Protein AF-A0A6G1R122-F1 (afdb_monomer_lite)

Radius of gyration: 25.59 Å; chains: 1; bounding box: 71×47×74 Å

Structure (mmCIF, N/CA/C/O backbone):
data_AF-A0A6G1R122-F1
#
_entry.id   AF-A0A6G1R122-F1
#
loop_
_atom_site.group_PDB
_atom_site.id
_atom_site.type_symbol
_atom_site.label_atom_id
_atom_site.label_alt_id
_atom_site.label_comp_id
_atom_site.label_asym_id
_atom_site.label_entity_id
_atom_site.label_seq_id
_atom_site.pdbx_PDB_ins_code
_atom_site.Cartn_x
_atom_site.Cartn_y
_atom_site.Cartn_z
_atom_site.occupancy
_atom_site.B_iso_or_equiv
_atom_site.auth_seq_id
_atom_site.auth_comp_id
_atom_site.auth_asym_id
_atom_site.auth_atom_id
_atom_site.pdbx_PDB_model_num
ATOM 1 N N . SER A 1 1 ? -47.558 -36.210 -17.673 1.00 34.44 1 SER A N 1
ATOM 2 C CA . SER A 1 1 ? -47.263 -37.605 -17.303 1.00 34.44 1 SER A CA 1
ATOM 3 C C . SER A 1 1 ? -45.747 -37.750 -17.328 1.00 34.44 1 SER A C 1
ATOM 5 O O . SER A 1 1 ? -45.203 -37.796 -18.419 1.00 34.44 1 SER A O 1
ATOM 7 N N . CYS A 1 2 ? -45.076 -37.320 -16.250 1.00 34.31 2 CYS A N 1
ATOM 8 C CA . CYS A 1 2 ? -44.487 -38.172 -15.190 1.00 34.31 2 CYS A CA 1
ATOM 9 C C . CYS A 1 2 ? -43.120 -38.724 -15.670 1.00 34.31 2 CYS A C 1
ATOM 11 O O . CYS A 1 2 ? -43.091 -39.381 -16.700 1.00 34.31 2 CYS A O 1
ATOM 13 N N . LEU A 1 3 ? -41.962 -38.479 -15.040 1.00 36.97 3 LEU A N 1
ATOM 14 C CA . LEU A 1 3 ? -41.647 -38.397 -13.604 1.00 36.97 3 LEU A CA 1
ATOM 15 C C . LEU A 1 3 ? -40.395 -37.529 -13.321 1.00 36.97 3 LEU A C 1
ATOM 17 O O . LEU A 1 3 ? -39.439 -37.553 -14.093 1.00 36.97 3 LEU A O 1
ATOM 21 N N . GLU A 1 4 ? -40.409 -36.835 -12.181 1.00 43.75 4 GLU A N 1
ATOM 22 C CA . GLU A 1 4 ? -39.246 -36.310 -11.439 1.00 43.75 4 GLU A CA 1
ATOM 23 C C . GLU A 1 4 ? -38.636 -37.394 -10.527 1.00 43.75 4 GLU A C 1
ATOM 25 O O . GLU A 1 4 ? -39.358 -38.309 -10.129 1.00 43.75 4 GLU A O 1
ATOM 30 N N . SER A 1 5 ? -37.347 -37.256 -10.168 1.00 41.38 5 SER A N 1
ATOM 31 C CA . SER A 1 5 ? -36.635 -37.723 -8.941 1.00 41.38 5 SER A CA 1
ATOM 32 C C . SER A 1 5 ? -35.165 -37.233 -9.062 1.00 41.38 5 SER A C 1
ATOM 34 O O . SER A 1 5 ? -34.498 -37.640 -10.008 1.00 41.38 5 SER A O 1
ATOM 36 N N . GLU A 1 6 ? -34.662 -36.181 -8.391 1.00 40.69 6 GLU A N 1
ATOM 37 C CA . GLU A 1 6 ? -34.138 -36.081 -6.997 1.00 40.69 6 GLU A CA 1
ATOM 38 C C . GLU A 1 6 ? -33.103 -37.175 -6.620 1.00 40.69 6 GLU A C 1
ATOM 40 O O . GLU A 1 6 ? -33.332 -38.327 -6.958 1.00 40.69 6 GLU A O 1
ATOM 45 N N . THR A 1 7 ? -31.977 -37.013 -5.896 1.00 33.72 7 THR A N 1
ATOM 46 C CA . THR A 1 7 ? -31.183 -35.954 -5.207 1.00 33.72 7 THR A CA 1
ATOM 47 C C . THR A 1 7 ? -29.837 -36.599 -4.735 1.00 33.72 7 THR A C 1
ATOM 49 O O . THR A 1 7 ? -29.708 -37.821 -4.785 1.00 33.72 7 THR A O 1
ATOM 52 N N . SER A 1 8 ? -28.899 -35.798 -4.177 1.00 35.44 8 SER A N 1
ATOM 53 C CA . SER A 1 8 ? -27.754 -36.165 -3.282 1.00 35.44 8 SER A CA 1
ATOM 54 C C . SER A 1 8 ? -26.436 -36.675 -3.913 1.00 35.44 8 SER A C 1
ATOM 56 O O . SER A 1 8 ? -26.466 -37.446 -4.858 1.00 35.44 8 SER A O 1
ATOM 58 N N . ALA A 1 9 ? -25.217 -36.352 -3.444 1.00 37.59 9 ALA A N 1
ATOM 59 C CA . ALA A 1 9 ? -24.732 -35.583 -2.290 1.00 37.59 9 ALA A CA 1
ATOM 60 C C . ALA A 1 9 ? -23.244 -35.156 -2.487 1.00 37.59 9 ALA A C 1
ATOM 62 O O . ALA A 1 9 ? -22.466 -35.877 -3.102 1.00 37.59 9 ALA A O 1
ATOM 63 N N . GLU A 1 10 ? -22.904 -33.966 -1.971 1.00 34.47 10 GLU A N 1
ATOM 64 C CA . GLU A 1 10 ? -21.741 -33.586 -1.131 1.00 34.47 10 GLU A CA 1
ATOM 65 C C . GLU A 1 10 ? -20.343 -34.247 -1.304 1.00 34.47 10 GLU A C 1
ATOM 67 O O . GLU A 1 10 ? -20.177 -35.427 -1.016 1.00 34.47 10 GLU A O 1
ATOM 72 N N . SER A 1 11 ? -19.296 -33.459 -1.633 1.00 38.62 11 SER A N 1
ATOM 73 C CA . SER A 1 11 ? -18.196 -33.025 -0.717 1.00 38.62 11 SER A CA 1
ATOM 74 C C . SER A 1 11 ? -17.005 -32.361 -1.476 1.00 38.62 11 SER A C 1
ATOM 76 O O . SER A 1 11 ? -16.804 -32.676 -2.651 1.00 38.62 11 SER A O 1
ATOM 78 N N . PRO A 1 12 ? -16.224 -31.434 -0.861 1.00 46.69 12 PRO A N 1
ATOM 79 C CA . PRO A 1 12 ? -15.364 -30.457 -1.544 1.00 46.69 12 PRO A CA 1
ATOM 80 C C . PRO A 1 12 ? -13.844 -30.754 -1.511 1.00 46.69 12 PRO A C 1
ATOM 82 O O . PRO A 1 12 ? -13.357 -31.396 -0.589 1.00 46.69 12 PRO A O 1
ATOM 85 N N . GLU A 1 13 ? -13.123 -30.139 -2.466 1.00 40.59 13 GLU A N 1
ATOM 86 C CA . GLU A 1 13 ? -11.697 -29.717 -2.440 1.00 40.59 13 GLU A CA 1
ATOM 87 C C . GLU A 1 13 ? -10.590 -30.804 -2.313 1.00 40.59 13 GLU A C 1
ATOM 89 O O . GLU A 1 13 ? -10.689 -31.770 -1.563 1.00 40.59 13 GLU A O 1
ATOM 94 N N . PRO A 1 14 ? -9.467 -30.632 -3.042 1.00 40.06 14 PRO A N 1
ATOM 95 C CA . PRO A 1 14 ? -8.414 -29.792 -2.482 1.00 40.06 14 PRO A CA 1
ATOM 96 C C . PRO A 1 14 ? -7.898 -28.742 -3.466 1.00 40.06 14 PRO A C 1
ATOM 98 O O . PRO A 1 14 ? -7.475 -29.054 -4.581 1.00 40.06 14 PRO A O 1
ATOM 101 N N . THR A 1 15 ? -7.877 -27.502 -2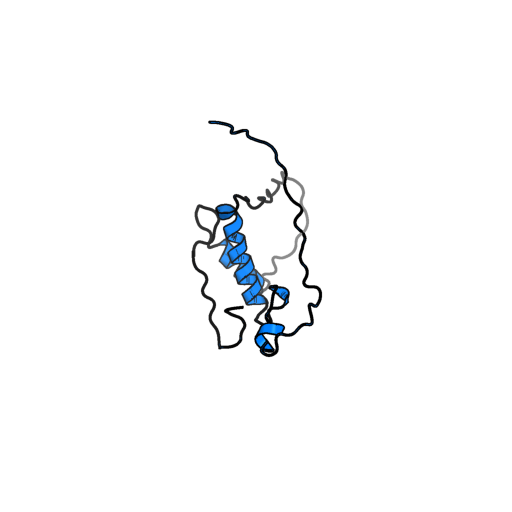.980 1.00 45.75 15 THR A N 1
ATOM 102 C CA . THR A 1 15 ? -6.927 -26.428 -3.277 1.00 45.75 15 THR A CA 1
ATOM 103 C C . THR A 1 15 ? -5.639 -26.992 -3.879 1.00 45.75 15 THR A C 1
ATOM 105 O O . THR A 1 15 ? -4.759 -27.497 -3.179 1.00 45.75 15 THR A O 1
ATOM 108 N N . ARG A 1 16 ? -5.528 -26.917 -5.207 1.00 41.88 16 ARG A N 1
ATOM 109 C CA . ARG A 1 16 ? -4.248 -27.043 -5.892 1.00 41.88 16 ARG A CA 1
ATOM 110 C C . ARG A 1 16 ? -3.617 -25.666 -5.871 1.00 41.88 16 ARG A C 1
ATOM 112 O O . ARG A 1 16 ? -4.091 -24.753 -6.542 1.00 41.88 16 ARG A O 1
ATOM 119 N N . GLU A 1 17 ? -2.560 -25.528 -5.083 1.00 45.00 17 GLU A N 1
ATOM 120 C CA . GLU A 1 17 ? -1.615 -24.436 -5.250 1.00 45.00 17 GLU A CA 1
ATOM 121 C C . GLU A 1 17 ? -1.059 -24.499 -6.675 1.00 45.00 17 GLU A C 1
ATOM 123 O O . GLU A 1 17 ? -0.219 -25.336 -7.004 1.00 45.00 17 GLU A O 1
ATOM 128 N N . VAL A 1 18 ? -1.576 -23.639 -7.550 1.00 44.53 18 VAL A N 1
ATOM 129 C CA . VAL A 1 18 ? -1.006 -23.422 -8.876 1.00 44.53 18 VAL A CA 1
ATOM 130 C C . VAL A 1 18 ? 0.167 -22.464 -8.693 1.00 44.53 18 VAL A C 1
ATOM 132 O O . VAL A 1 18 ? 0.030 -21.245 -8.784 1.00 44.53 18 VAL A O 1
ATOM 135 N N . GLY A 1 19 ? 1.338 -23.019 -8.383 1.00 49.41 19 GLY A N 1
ATOM 136 C CA . GLY A 1 19 ? 2.588 -22.370 -8.771 1.00 49.41 19 GLY A CA 1
ATOM 137 C C . GLY A 1 19 ? 2.649 -22.344 -10.302 1.00 49.41 19 GLY A C 1
ATOM 138 O O . GLY A 1 19 ? 2.260 -23.340 -10.917 1.00 49.41 19 GLY A O 1
ATOM 139 N N . PRO A 1 20 ? 3.076 -21.246 -10.952 1.00 55.22 20 PRO A N 1
ATOM 140 C CA . PRO A 1 20 ? 3.171 -21.250 -12.397 1.00 55.22 20 PRO A CA 1
ATOM 141 C C . PRO A 1 20 ? 4.404 -22.074 -12.767 1.00 55.22 20 PRO A C 1
ATOM 143 O O . PRO A 1 20 ? 5.538 -21.628 -12.606 1.00 55.22 20 PRO A O 1
ATOM 146 N N . ALA A 1 21 ? 4.158 -23.308 -13.198 1.00 47.50 21 ALA A N 1
ATOM 147 C CA . ALA A 1 21 ? 5.041 -23.990 -14.122 1.00 47.50 21 ALA A CA 1
ATOM 148 C C . ALA A 1 21 ? 4.986 -23.231 -15.453 1.00 47.50 21 ALA A C 1
ATOM 150 O O . ALA A 1 21 ? 3.926 -22.747 -15.852 1.00 47.50 21 ALA A O 1
ATOM 151 N N . ASP A 1 22 ? 6.143 -23.097 -16.087 1.00 54.19 22 ASP A N 1
ATOM 152 C CA . ASP A 1 22 ? 6.354 -22.429 -17.362 1.00 54.19 22 ASP A CA 1
ATOM 153 C C . ASP A 1 22 ? 5.433 -22.985 -18.465 1.00 54.19 22 ASP A C 1
ATOM 155 O O . ASP A 1 22 ? 5.758 -23.956 -19.145 1.00 54.19 22 ASP A O 1
ATOM 159 N N . GLU A 1 23 ? 4.278 -22.353 -18.676 1.00 57.22 23 GLU A N 1
ATOM 160 C CA . GLU A 1 23 ? 3.535 -22.465 -19.930 1.00 57.22 23 GLU A CA 1
ATOM 161 C C . GLU A 1 23 ? 4.212 -21.541 -20.954 1.00 57.22 23 GLU A C 1
ATOM 163 O O . GLU A 1 23 ? 3.805 -20.402 -21.193 1.00 57.22 23 GLU A O 1
ATOM 168 N N . GLU A 1 24 ? 5.318 -22.024 -21.528 1.00 61.88 24 GLU A N 1
ATOM 169 C CA . GLU A 1 24 ? 5.933 -21.444 -22.723 1.00 61.88 24 GLU A CA 1
ATOM 170 C C . GLU A 1 24 ? 5.073 -21.741 -23.960 1.00 61.88 24 GLU A C 1
ATOM 172 O O . GLU A 1 24 ? 5.426 -22.523 -24.835 1.00 61.88 24 GLU A O 1
ATOM 177 N N . GLU A 1 25 ? 3.942 -21.054 -24.062 1.00 58.28 25 GLU A N 1
ATOM 178 C CA . GLU A 1 25 ? 3.366 -20.697 -25.352 1.00 58.28 25 GLU A CA 1
ATOM 179 C C . GLU A 1 25 ? 3.074 -19.201 -25.290 1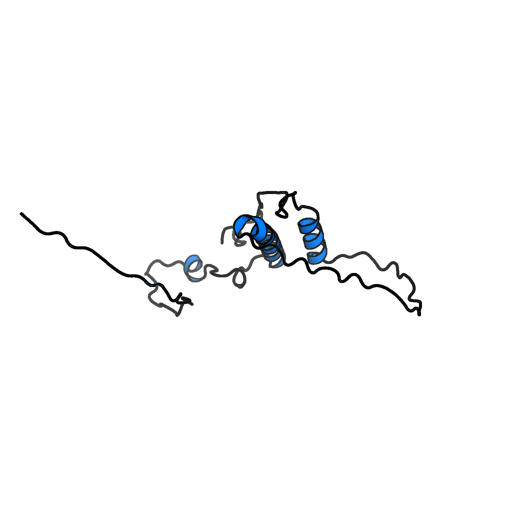.00 58.28 25 GLU A C 1
ATOM 181 O O . GLU A 1 25 ? 1.979 -18.747 -24.958 1.00 58.28 25 GLU A O 1
ATOM 186 N N . SER A 1 26 ? 4.122 -18.393 -25.502 1.00 61.69 26 SER A N 1
ATOM 187 C CA . SER A 1 26 ? 3.948 -16.948 -25.557 1.00 61.69 26 SER A CA 1
ATOM 188 C C . SER A 1 26 ? 2.995 -16.651 -26.705 1.00 61.69 26 SER A C 1
ATOM 190 O O . SER A 1 2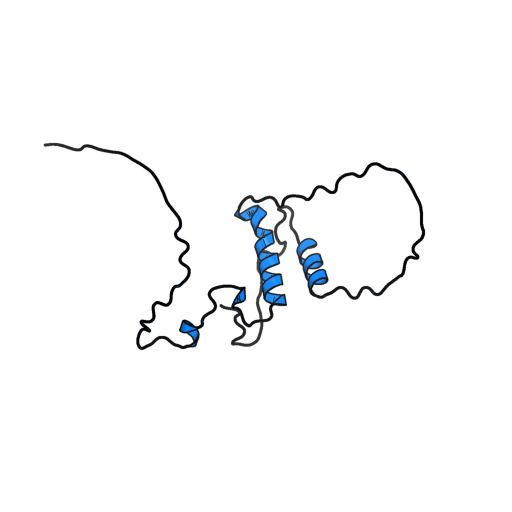6 ? 3.367 -16.808 -27.872 1.00 61.69 26 SER A O 1
ATOM 192 N N . ALA A 1 27 ? 1.781 -16.203 -26.384 1.00 67.06 27 ALA A N 1
ATOM 193 C CA . ALA A 1 27 ? 0.912 -15.605 -27.378 1.00 67.06 27 ALA A CA 1
ATOM 194 C C . ALA A 1 27 ? 1.758 -14.588 -28.171 1.00 67.06 27 ALA A C 1
ATOM 196 O O . ALA A 1 27 ? 2.513 -13.834 -27.543 1.00 67.06 27 ALA A O 1
ATOM 197 N N . PRO A 1 28 ? 1.668 -14.542 -29.512 1.00 73.31 28 PRO A N 1
ATOM 198 C CA . PRO A 1 28 ? 2.573 -13.761 -30.369 1.00 73.31 28 PRO A CA 1
ATOM 199 C C . PRO A 1 28 ? 2.592 -12.245 -30.078 1.00 73.31 28 PRO A C 1
ATOM 201 O O . PRO A 1 28 ? 3.361 -11.506 -30.688 1.00 73.31 28 PRO A O 1
ATOM 204 N N . HIS A 1 29 ? 1.775 -11.778 -29.129 1.00 82.06 29 HIS A N 1
ATOM 205 C CA . HIS A 1 29 ? 1.621 -10.389 -28.711 1.00 82.06 29 HIS A CA 1
ATOM 206 C C . HIS A 1 29 ? 1.852 -10.132 -27.206 1.00 82.06 29 HIS A C 1
ATOM 208 O O . HIS A 1 29 ? 1.480 -9.067 -26.723 1.00 82.06 29 HIS A O 1
ATOM 214 N N . CYS A 1 30 ? 2.454 -11.057 -26.447 1.00 89.38 30 CYS A N 1
ATOM 215 C CA . CYS A 1 30 ? 2.763 -10.819 -25.029 1.00 89.38 30 CYS A CA 1
ATOM 216 C C . CYS A 1 30 ? 3.930 -9.827 -24.871 1.00 89.38 30 CYS A C 1
ATOM 218 O O . CYS A 1 30 ? 5.047 -10.094 -25.326 1.00 89.38 30 CYS A O 1
ATOM 220 N N . LEU A 1 31 ? 3.693 -8.679 -24.226 1.00 93.00 31 LEU A N 1
ATOM 221 C CA . LEU A 1 31 ? 4.755 -7.715 -23.945 1.00 93.00 31 LEU A CA 1
ATOM 222 C C . LEU A 1 31 ? 5.652 -8.237 -22.819 1.00 93.00 31 LEU A C 1
ATOM 224 O O . LEU A 1 31 ? 5.207 -8.942 -21.917 1.00 93.00 31 LEU A O 1
ATOM 228 N N . TRP A 1 32 ? 6.923 -7.832 -22.803 1.00 92.31 32 TRP A N 1
ATOM 229 C CA . TRP A 1 32 ? 7.819 -8.176 -21.690 1.00 92.31 32 TRP A CA 1
ATOM 230 C C . TRP A 1 32 ? 7.317 -7.645 -20.348 1.00 92.31 32 TRP A C 1
ATOM 232 O O . TRP A 1 32 ? 7.501 -8.303 -19.329 1.00 92.31 32 TRP A O 1
ATOM 242 N N . VAL A 1 33 ? 6.654 -6.487 -20.349 1.00 90.69 33 VAL A N 1
ATOM 243 C CA . VAL A 1 33 ? 6.044 -5.939 -19.132 1.00 90.69 33 VAL A CA 1
ATOM 244 C C . VAL A 1 33 ? 4.962 -6.863 -18.581 1.00 90.69 33 VAL A C 1
ATOM 246 O O . VAL A 1 33 ? 4.872 -6.999 -17.368 1.00 90.69 33 VAL A O 1
ATOM 249 N N . ASP A 1 34 ? 4.225 -7.567 -19.441 1.00 90.75 34 ASP A N 1
ATOM 250 C CA . ASP A 1 34 ? 3.210 -8.537 -19.028 1.00 90.75 34 ASP A CA 1
ATOM 251 C C . ASP A 1 34 ? 3.866 -9.859 -18.611 1.00 90.75 34 ASP A C 1
ATOM 253 O O . ASP A 1 34 ? 3.573 -10.393 -17.541 1.00 90.75 34 ASP A O 1
ATOM 257 N N . LYS A 1 35 ? 4.826 -10.357 -19.410 1.00 92.38 35 LYS A N 1
ATOM 258 C CA . LYS A 1 35 ? 5.567 -11.601 -19.130 1.00 92.38 35 LYS A CA 1
ATOM 259 C C . LYS A 1 35 ? 6.265 -11.561 -17.769 1.00 92.38 35 LYS A C 1
ATOM 261 O O . LYS A 1 35 ? 6.272 -12.562 -17.058 1.00 92.38 35 LYS A O 1
ATOM 266 N N . PHE A 1 36 ? 6.833 -10.412 -17.414 1.00 91.44 36 PHE A N 1
ATOM 267 C CA . PHE A 1 36 ? 7.570 -10.198 -16.170 1.00 91.44 36 PHE A CA 1
ATOM 268 C C . PHE A 1 36 ? 6.801 -9.333 -15.162 1.00 91.44 36 PHE A C 1
ATOM 270 O O . PHE A 1 36 ? 7.415 -8.759 -14.262 1.00 91.44 36 PHE A O 1
ATOM 277 N N . THR A 1 37 ? 5.472 -9.225 -15.292 1.00 92.50 37 THR A N 1
ATOM 278 C CA . THR A 1 37 ? 4.656 -8.561 -14.270 1.00 92.50 37 THR A CA 1
ATOM 279 C C . THR A 1 37 ? 4.805 -9.307 -12.936 1.00 92.50 37 THR A C 1
ATOM 281 O O . THR A 1 37 ? 4.605 -10.526 -12.898 1.00 92.50 37 THR A O 1
ATOM 284 N N . PRO A 1 38 ? 5.128 -8.599 -11.839 1.00 94.00 38 PRO A N 1
ATOM 285 C CA . PRO A 1 38 ? 5.191 -9.175 -10.502 1.00 94.00 38 PRO A CA 1
ATOM 286 C C . PRO A 1 38 ? 3.892 -9.885 -10.126 1.00 94.00 38 PRO A C 1
ATOM 288 O O . PRO A 1 38 ? 2.809 -9.313 -10.200 1.00 94.00 38 PRO A O 1
ATOM 291 N N . ARG A 1 39 ? 4.007 -11.136 -9.681 1.00 92.62 39 ARG A N 1
ATOM 292 C CA . ARG A 1 39 ? 2.885 -11.953 -9.189 1.00 92.62 39 ARG A CA 1
ATOM 293 C C . ARG A 1 39 ? 2.832 -12.000 -7.671 1.00 92.62 39 ARG A C 1
ATOM 295 O O . ARG A 1 39 ? 1.796 -12.308 -7.085 1.00 92.62 39 ARG A O 1
ATOM 302 N N . ARG A 1 40 ? 3.965 -11.741 -7.020 1.00 92.25 40 ARG A N 1
ATOM 303 C CA . ARG A 1 40 ? 4.091 -11.713 -5.561 1.00 92.25 40 ARG A CA 1
ATOM 304 C C . ARG A 1 40 ? 4.755 -10.422 -5.120 1.00 92.25 40 ARG A C 1
ATOM 306 O O . ARG A 1 40 ? 5.608 -9.885 -5.814 1.00 92.25 40 ARG A O 1
ATOM 313 N N . TYR A 1 41 ? 4.452 -9.993 -3.896 1.00 89.62 41 TYR A N 1
ATOM 314 C CA . TYR A 1 41 ? 5.045 -8.780 -3.323 1.00 89.62 41 TYR A CA 1
ATOM 315 C C . TYR A 1 41 ? 6.588 -8.817 -3.310 1.00 89.62 41 TYR A C 1
ATOM 317 O O . TYR A 1 41 ? 7.228 -7.781 -3.441 1.00 89.62 41 TYR A O 1
ATOM 325 N N . VAL A 1 42 ? 7.190 -10.004 -3.161 1.00 91.06 42 VAL A N 1
ATOM 326 C CA . VAL A 1 42 ? 8.655 -10.181 -3.154 1.00 91.06 42 VAL A CA 1
ATOM 327 C C . VAL A 1 42 ? 9.302 -9.937 -4.520 1.00 91.06 42 VAL A C 1
ATOM 329 O O . VAL A 1 42 ? 10.513 -9.771 -4.590 1.00 91.06 42 VAL A O 1
ATOM 332 N N . GLU A 1 43 ? 8.512 -9.936 -5.595 1.00 93.81 43 GLU A N 1
ATOM 333 C CA . GLU A 1 43 ? 8.958 -9.650 -6.965 1.00 93.81 43 GLU A CA 1
ATOM 334 C C . GLU A 1 43 ? 8.854 -8.150 -7.293 1.00 93.81 43 GLU A C 1
ATOM 336 O O . GLU A 1 43 ? 9.306 -7.710 -8.349 1.00 93.81 43 GLU A O 1
ATOM 341 N N . LEU A 1 44 ? 8.266 -7.345 -6.399 1.00 93.19 44 LEU A N 1
ATOM 342 C CA . LEU A 1 44 ? 8.112 -5.907 -6.587 1.00 93.19 44 LEU A CA 1
ATOM 343 C C . LEU A 1 44 ? 9.477 -5.218 -6.448 1.00 93.19 44 LEU A C 1
ATOM 345 O O . LEU A 1 44 ? 10.091 -5.233 -5.384 1.00 93.19 44 LEU A O 1
ATOM 349 N N . LEU A 1 45 ? 9.933 -4.570 -7.520 1.00 90.12 45 LEU A N 1
ATOM 350 C CA . LEU A 1 45 ? 11.219 -3.856 -7.566 1.00 90.12 45 LEU A CA 1
ATOM 351 C C . LEU A 1 45 ? 11.136 -2.409 -7.039 1.00 90.12 45 LEU A C 1
ATOM 353 O O . LEU A 1 45 ? 12.052 -1.611 -7.240 1.00 90.12 45 LEU A O 1
ATOM 357 N N . SER A 1 46 ? 10.022 -2.045 -6.403 1.00 89.81 46 SER A N 1
ATOM 358 C CA . SER A 1 46 ? 9.842 -0.761 -5.724 1.00 89.81 46 SER A CA 1
ATOM 359 C C . SER A 1 46 ? 10.558 -0.738 -4.364 1.00 89.81 46 SER A C 1
ATOM 361 O O . SER A 1 46 ? 11.184 -1.711 -3.948 1.00 89.81 46 SER A O 1
ATOM 363 N N . ASP A 1 47 ? 10.484 0.388 -3.649 1.00 91.69 47 ASP A N 1
ATOM 364 C CA . ASP A 1 47 ? 11.060 0.516 -2.305 1.00 91.69 47 ASP A CA 1
ATOM 365 C C . ASP A 1 47 ? 10.446 -0.508 -1.328 1.00 91.69 47 ASP A C 1
ATOM 367 O O . ASP A 1 47 ? 9.301 -0.362 -0.890 1.00 91.69 47 ASP A O 1
ATOM 371 N N . ASP A 1 48 ? 11.231 -1.524 -0.948 1.00 91.38 48 ASP A N 1
ATOM 372 C CA . ASP A 1 48 ? 10.824 -2.608 -0.037 1.00 91.38 48 ASP A CA 1
ATOM 373 C C . ASP A 1 48 ? 10.262 -2.063 1.282 1.00 91.38 48 ASP A C 1
ATOM 375 O O . ASP A 1 48 ? 9.297 -2.591 1.834 1.00 91.38 48 ASP A O 1
ATOM 379 N N . TYR A 1 49 ? 10.809 -0.947 1.766 1.00 90.19 49 TYR A N 1
ATOM 380 C CA . TYR A 1 49 ? 10.308 -0.291 2.962 1.00 90.19 49 TYR A CA 1
ATOM 381 C C . TYR A 1 49 ? 8.846 0.160 2.821 1.00 90.19 49 TYR A C 1
ATOM 383 O O . TYR A 1 49 ? 8.015 -0.129 3.688 1.00 90.19 49 TYR A O 1
ATOM 391 N N . THR A 1 50 ? 8.525 0.861 1.734 1.00 91.12 50 THR A N 1
ATOM 392 C CA . THR A 1 50 ? 7.168 1.339 1.444 1.00 91.12 50 THR A CA 1
ATOM 393 C C . THR A 1 50 ? 6.206 0.166 1.265 1.00 91.12 50 THR A C 1
ATOM 395 O O . THR A 1 50 ? 5.123 0.167 1.855 1.00 91.12 50 THR A O 1
ATOM 398 N N . ASN A 1 51 ? 6.632 -0.882 0.556 1.00 92.44 51 ASN A N 1
ATOM 399 C CA . ASN A 1 51 ? 5.842 -2.100 0.367 1.00 92.44 51 ASN A CA 1
ATOM 400 C C . ASN A 1 51 ? 5.519 -2.771 1.710 1.00 92.44 51 ASN A C 1
ATOM 402 O O . ASN A 1 51 ? 4.365 -3.094 1.995 1.00 92.44 51 ASN A O 1
ATOM 406 N N . ARG A 1 52 ? 6.517 -2.922 2.592 1.00 92.25 52 ARG A N 1
ATOM 407 C CA . ARG A 1 52 ? 6.322 -3.474 3.942 1.00 92.25 52 ARG A CA 1
ATOM 408 C C . ARG A 1 52 ? 5.410 -2.609 4.800 1.00 92.25 52 ARG A C 1
ATOM 410 O O . ARG A 1 52 ? 4.607 -3.156 5.550 1.00 92.25 52 ARG A O 1
ATOM 417 N N . CYS A 1 53 ? 5.530 -1.285 4.715 1.00 92.19 53 CYS A N 1
ATOM 418 C CA . CYS A 1 53 ? 4.643 -0.355 5.413 1.00 92.19 53 CYS A CA 1
ATOM 419 C C . CYS A 1 53 ? 3.180 -0.586 5.005 1.00 92.19 53 CYS A C 1
ATOM 421 O O . CYS A 1 53 ? 2.321 -0.771 5.868 1.00 92.19 53 CYS A O 1
ATOM 423 N N . LEU A 1 54 ? 2.916 -0.676 3.698 1.00 93.12 54 LEU A N 1
ATOM 424 C CA . LEU A 1 54 ? 1.584 -0.951 3.167 1.00 93.12 54 LEU A CA 1
ATOM 425 C C . LEU A 1 54 ? 1.055 -2.318 3.617 1.00 93.12 54 LEU A C 1
ATOM 427 O O . LEU A 1 54 ? -0.087 -2.413 4.058 1.00 93.12 54 LEU A O 1
ATOM 431 N N . LEU A 1 55 ? 1.879 -3.367 3.560 1.00 92.75 55 LEU A N 1
ATOM 432 C CA . LEU A 1 55 ? 1.487 -4.703 4.018 1.00 92.75 55 LEU A CA 1
ATOM 433 C C . LEU A 1 55 ? 1.181 -4.731 5.517 1.00 92.75 55 LEU A C 1
ATOM 435 O O . LEU A 1 55 ? 0.199 -5.347 5.929 1.00 92.75 55 LEU A O 1
ATOM 439 N N . LYS A 1 56 ? 1.984 -4.042 6.340 1.00 91.75 56 LYS A N 1
ATOM 440 C CA . LYS A 1 56 ? 1.698 -3.878 7.770 1.00 91.75 56 LYS A CA 1
ATOM 441 C C . LYS A 1 56 ? 0.357 -3.173 7.966 1.00 91.75 56 LYS A C 1
ATOM 443 O O . LYS A 1 56 ? -0.451 -3.674 8.739 1.00 91.75 56 LYS A O 1
ATOM 448 N N . TRP A 1 57 ? 0.098 -2.076 7.249 1.00 93.25 57 TRP A N 1
ATOM 449 C CA . TRP A 1 57 ? -1.179 -1.357 7.301 1.00 93.25 57 TRP A CA 1
ATOM 450 C C . TRP A 1 57 ? -2.360 -2.246 6.892 1.00 93.25 57 TRP A C 1
ATOM 452 O O . TRP A 1 57 ? -3.356 -2.304 7.610 1.00 93.25 57 TRP A O 1
ATOM 462 N N . LEU A 1 58 ? -2.230 -3.012 5.804 1.00 93.44 58 LEU A N 1
ATOM 463 C CA . LEU A 1 58 ? -3.259 -3.946 5.350 1.00 93.44 58 LEU A CA 1
ATOM 464 C C . LEU A 1 58 ? -3.517 -5.042 6.394 1.00 93.44 58 LEU A C 1
ATOM 466 O O . LEU A 1 58 ? -4.665 -5.339 6.706 1.00 93.44 58 LEU A O 1
ATOM 470 N N . LYS A 1 59 ? -2.463 -5.567 7.027 1.00 91.31 59 LYS A N 1
ATOM 471 C CA . LYS A 1 59 ? -2.563 -6.582 8.086 1.00 91.31 59 LYS A CA 1
ATOM 472 C C . LYS A 1 59 ? -3.344 -6.104 9.313 1.00 91.31 59 LYS A C 1
ATOM 474 O O . LYS A 1 59 ? -3.922 -6.921 10.028 1.00 91.31 59 LYS A O 1
ATOM 479 N N . LEU A 1 60 ? -3.378 -4.797 9.585 1.00 90.94 60 LEU A N 1
ATOM 480 C CA . LEU A 1 60 ? -4.185 -4.235 10.675 1.00 90.94 60 LEU A CA 1
ATOM 481 C C . LEU A 1 60 ? -5.694 -4.420 10.440 1.00 90.94 60 LEU A C 1
ATOM 483 O O . LEU A 1 60 ? -6.454 -4.446 11.406 1.00 90.94 60 LEU A O 1
ATOM 487 N N . TRP A 1 61 ? -6.128 -4.585 9.188 1.00 92.94 61 TRP A N 1
ATOM 488 C CA . TRP A 1 61 ? -7.529 -4.831 8.847 1.00 92.94 61 TRP A CA 1
ATOM 489 C C . TRP A 1 61 ? -7.996 -6.260 9.127 1.00 92.94 61 TRP A C 1
ATOM 491 O O . TRP A 1 61 ? -9.203 -6.484 9.216 1.00 92.94 61 TRP A O 1
ATOM 501 N N . ASP A 1 62 ? -7.083 -7.215 9.325 1.00 91.25 62 ASP A N 1
ATOM 502 C CA . ASP A 1 62 ? -7.435 -8.627 9.507 1.00 91.25 62 ASP A CA 1
ATOM 503 C C . ASP A 1 62 ? -8.453 -8.864 10.629 1.00 91.25 62 ASP A C 1
ATOM 505 O O . ASP A 1 62 ? -9.331 -9.716 10.498 1.00 91.25 62 ASP A O 1
ATOM 509 N N . THR A 1 63 ? -8.357 -8.097 11.720 1.00 88.94 63 THR A N 1
ATOM 510 C CA . THR A 1 63 ? -9.264 -8.208 12.871 1.00 88.94 63 THR A CA 1
ATOM 511 C C . THR A 1 63 ? -10.716 -7.975 12.471 1.00 88.94 63 THR A C 1
ATOM 513 O O . THR A 1 63 ? -11.595 -8.716 12.895 1.00 88.94 63 THR A O 1
ATOM 516 N N . VAL A 1 64 ? -10.974 -6.956 11.648 1.00 90.94 64 VAL A N 1
ATOM 517 C CA . VAL A 1 64 ? -12.338 -6.547 11.285 1.00 90.94 64 VAL A CA 1
ATOM 518 C C . VAL A 1 64 ? -12.846 -7.228 10.017 1.00 90.94 64 VAL A C 1
ATOM 520 O O . VAL A 1 64 ? -14.052 -7.381 9.870 1.00 90.94 64 VAL A O 1
ATOM 523 N N . VAL A 1 65 ? -11.951 -7.626 9.105 1.00 91.81 65 VAL A N 1
ATOM 524 C CA . VAL A 1 65 ? -12.322 -8.297 7.847 1.00 91.81 65 VAL A CA 1
ATOM 525 C C . VAL A 1 65 ? -12.469 -9.804 8.049 1.00 91.81 65 VAL A C 1
ATOM 527 O O . VAL A 1 65 ? -13.406 -10.400 7.533 1.00 91.81 65 VAL A O 1
ATOM 530 N N . PHE A 1 66 ? -11.569 -10.423 8.819 1.00 90.81 66 P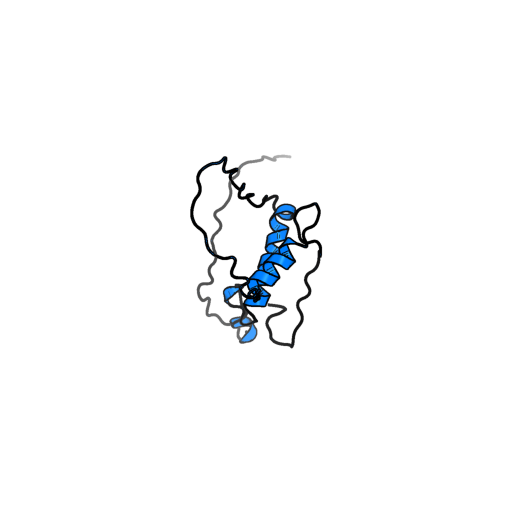HE A N 1
ATOM 531 C CA . PHE A 1 66 ? -11.529 -11.878 9.006 1.00 90.81 66 PHE A CA 1
ATOM 532 C C . PHE A 1 66 ? -11.897 -12.327 10.426 1.00 90.81 66 PHE A C 1
ATOM 534 O O . PHE A 1 66 ? -11.823 -13.519 10.712 1.00 90.81 66 PHE A O 1
ATOM 541 N N . GLY A 1 67 ? -12.214 -11.406 11.345 1.00 85.44 67 GLY A N 1
ATOM 542 C CA . GLY A 1 67 ? -12.470 -11.745 12.752 1.00 85.44 67 GLY A CA 1
ATOM 543 C C . GLY A 1 67 ? -11.238 -12.285 13.489 1.00 85.44 67 GLY A C 1
ATOM 544 O O . GLY A 1 67 ? -11.354 -12.830 14.585 1.00 85.44 67 GLY A O 1
ATOM 545 N N . LYS A 1 68 ? -10.043 -12.167 12.893 1.00 76.62 68 LYS A N 1
ATOM 546 C CA . LYS A 1 68 ? -8.792 -12.662 13.471 1.00 76.62 68 LYS A CA 1
ATOM 547 C C . LYS A 1 68 ? -8.319 -11.666 14.516 1.00 76.62 68 LYS A C 1
ATOM 549 O O . LYS A 1 68 ? -7.575 -10.741 14.192 1.00 76.62 68 LYS A O 1
ATOM 554 N N . GLU A 1 69 ? -8.735 -11.833 15.770 1.00 70.75 69 GLU A N 1
ATOM 555 C CA . GLU A 1 69 ? -8.101 -11.082 16.850 1.00 70.75 69 GLU A CA 1
ATOM 556 C C . GLU A 1 69 ? -6.596 -11.346 16.809 1.00 70.75 69 GLU A C 1
ATOM 558 O O . GLU A 1 69 ? -6.140 -12.492 16.868 1.00 70.75 69 GLU A O 1
ATOM 563 N N . LYS A 1 70 ? -5.808 -10.269 16.696 1.00 65.50 70 LYS A N 1
ATOM 564 C CA . LYS A 1 70 ? -4.372 -10.352 16.946 1.00 65.50 70 LYS A CA 1
ATOM 565 C C . LYS A 1 70 ? -4.218 -11.026 18.297 1.00 65.50 70 LYS A C 1
ATOM 567 O O . LYS A 1 70 ? -4.735 -10.495 19.280 1.00 65.50 70 LYS A O 1
ATOM 572 N N . ALA A 1 71 ? -3.536 -12.171 18.335 1.00 59.94 71 ALA A N 1
ATOM 573 C CA . ALA A 1 71 ? -3.198 -12.829 19.583 1.00 59.94 71 ALA A CA 1
ATOM 574 C C . ALA A 1 71 ? -2.507 -11.781 20.454 1.00 59.94 71 ALA A C 1
ATOM 576 O O . ALA A 1 71 ? -1.360 -11.405 20.201 1.00 59.94 71 ALA A O 1
ATOM 577 N N . VAL A 1 72 ? -3.248 -11.240 21.423 1.00 55.03 72 VAL A N 1
ATOM 578 C CA . VAL A 1 72 ? -2.702 -10.328 22.409 1.00 55.03 72 VAL A CA 1
ATOM 579 C C . VAL A 1 72 ? -1.667 -11.184 23.102 1.00 55.03 72 VAL A C 1
ATOM 581 O O . VAL A 1 72 ? -2.017 -12.110 23.837 1.00 55.03 72 VAL A O 1
ATOM 584 N N . LYS A 1 73 ? -0.387 -10.943 22.807 1.00 54.41 73 LYS A N 1
ATOM 585 C CA . LYS A 1 73 ? 0.698 -11.443 23.635 1.00 54.41 73 LYS A CA 1
ATOM 586 C C . LYS A 1 73 ? 0.429 -10.815 24.991 1.00 54.41 73 LYS A C 1
ATOM 588 O O . LYS A 1 73 ? 0.790 -9.666 25.220 1.00 54.41 73 LYS A O 1
ATOM 593 N N . LYS A 1 74 ? -0.329 -11.518 25.837 1.00 45.03 74 LYS A N 1
ATOM 594 C CA . LYS A 1 74 ? -0.581 -11.110 27.209 1.00 45.03 74 LYS A CA 1
ATOM 595 C C . LYS A 1 74 ? 0.806 -10.934 27.799 1.00 45.03 74 LYS A C 1
ATOM 597 O O . LYS A 1 74 ? 1.545 -11.911 27.923 1.00 45.03 74 LYS A O 1
ATOM 602 N N . ALA A 1 75 ? 1.184 -9.689 28.072 1.00 51.34 75 ALA A N 1
ATOM 603 C CA . ALA A 1 75 ? 2.322 -9.422 28.922 1.00 51.34 75 ALA A CA 1
ATOM 604 C C . ALA A 1 75 ? 2.039 -10.199 30.209 1.00 51.34 75 ALA A C 1
ATOM 606 O O . ALA A 1 75 ? 1.028 -9.956 30.871 1.00 51.34 75 ALA A O 1
ATOM 607 N N . LYS A 1 76 ? 2.845 -11.231 30.480 1.00 42.88 76 LYS A N 1
ATOM 608 C CA . LYS A 1 76 ? 2.761 -11.968 31.739 1.00 42.88 76 LYS A CA 1
ATOM 609 C C . LYS A 1 76 ? 2.853 -10.927 32.861 1.00 42.88 76 LYS A C 1
ATOM 611 O O . LYS A 1 76 ? 3.819 -10.163 32.847 1.00 42.88 76 LYS A O 1
ATOM 616 N N . PRO A 1 77 ? 1.911 -10.874 33.815 1.00 42.84 77 PRO A N 1
ATOM 617 C CA . PRO A 1 77 ? 2.134 -10.123 35.034 1.00 42.84 77 PRO A CA 1
ATOM 618 C C . PRO A 1 77 ? 3.208 -10.883 35.817 1.00 42.84 77 PRO A C 1
ATOM 620 O O . PRO A 1 77 ? 2.938 -11.908 36.439 1.00 42.84 77 PRO A O 1
ATOM 623 N N . SER A 1 78 ? 4.461 -10.449 35.695 1.00 40.72 78 SER A N 1
ATOM 624 C CA . SER A 1 78 ? 5.539 -10.908 36.561 1.00 40.72 78 SER A CA 1
ATOM 625 C C . SER A 1 78 ? 5.330 -10.279 37.935 1.00 40.72 78 SER A C 1
ATOM 627 O O . SER A 1 78 ? 5.657 -9.111 38.136 1.00 40.72 78 SER A O 1
ATOM 629 N N . ALA A 1 79 ? 4.744 -11.046 38.852 1.00 43.84 79 ALA A N 1
ATOM 630 C CA . ALA A 1 79 ? 4.856 -10.788 40.280 1.00 43.84 79 ALA A CA 1
ATOM 631 C C . ALA A 1 79 ? 6.310 -11.044 40.738 1.00 43.84 79 ALA A C 1
ATOM 633 O O . ALA A 1 79 ? 6.997 -11.920 40.215 1.00 43.84 79 ALA A O 1
ATOM 634 N N . GLU A 1 80 ? 6.740 -10.201 41.668 1.00 47.00 80 GLU A N 1
ATOM 635 C CA . GLU A 1 80 ? 8.091 -9.794 42.091 1.00 47.00 80 GLU A CA 1
ATOM 636 C C . GLU A 1 80 ? 8.917 -10.926 42.752 1.00 47.00 80 GLU A C 1
ATOM 638 O O . GLU A 1 80 ? 8.345 -11.876 43.272 1.00 47.00 80 GLU A O 1
ATOM 643 N N . THR A 1 81 ? 10.258 -10.949 42.812 1.00 41.22 81 THR A N 1
ATOM 644 C CA . THR A 1 81 ? 11.159 -10.063 43.587 1.00 41.22 81 THR A CA 1
ATOM 645 C C . THR A 1 81 ? 12.612 -10.529 43.361 1.00 41.22 81 THR A C 1
ATOM 647 O O . THR A 1 81 ? 12.833 -11.730 43.435 1.00 41.22 81 THR A O 1
ATOM 650 N N . HIS A 1 82 ? 13.576 -9.627 43.107 1.00 40.22 82 HIS A N 1
ATOM 651 C CA . HIS A 1 82 ? 14.991 -9.634 43.575 1.00 40.22 82 HIS A CA 1
ATOM 652 C C . HIS A 1 82 ? 15.822 -8.574 42.795 1.00 40.22 82 HIS A C 1
ATOM 654 O O . HIS A 1 82 ? 15.824 -8.615 41.565 1.00 40.22 82 HIS A O 1
ATOM 660 N N . PRO A 1 83 ? 16.553 -7.642 43.452 1.00 62.88 83 PRO A N 1
ATOM 661 C CA . PRO A 1 83 ? 17.585 -6.811 42.807 1.00 62.88 83 PRO A CA 1
ATOM 662 C C . PRO A 1 83 ? 18.938 -7.565 42.830 1.00 62.88 83 PRO A C 1
ATOM 664 O O . PRO A 1 83 ? 19.127 -8.382 43.736 1.00 62.88 83 PRO A O 1
ATOM 667 N N . PRO A 1 84 ? 19.897 -7.345 41.896 1.00 48.12 84 PRO A N 1
ATOM 668 C CA . PRO A 1 84 ? 20.628 -6.075 41.824 1.00 48.12 84 PRO A CA 1
ATOM 669 C C . PRO A 1 84 ? 21.166 -5.685 40.423 1.00 48.12 84 PRO A C 1
ATOM 671 O O . PRO A 1 84 ? 21.014 -6.387 39.431 1.00 48.12 84 PRO A O 1
ATOM 674 N N . PHE A 1 85 ? 21.902 -4.573 40.428 1.00 36.66 85 PHE A N 1
ATOM 675 C CA . PHE A 1 85 ? 22.943 -4.161 39.484 1.00 36.66 85 PHE A CA 1
ATOM 676 C C . PHE A 1 85 ? 22.568 -3.074 38.469 1.00 36.66 85 PHE A C 1
ATOM 678 O O . PHE A 1 85 ? 21.912 -3.269 37.451 1.00 36.66 85 PHE A O 1
ATOM 685 N N . SER A 1 86 ? 23.069 -1.892 38.812 1.00 48.56 86 SER A N 1
ATOM 686 C CA . SER A 1 86 ? 23.225 -0.690 38.013 1.00 48.56 86 SER A CA 1
ATOM 687 C C . SER A 1 86 ? 23.727 -0.962 36.594 1.00 48.56 86 SER A C 1
ATOM 689 O O . SER A 1 86 ? 24.854 -1.419 36.408 1.00 48.56 86 SER A O 1
ATOM 691 N N . GLN A 1 87 ? 22.956 -0.522 35.604 1.00 50.97 87 GLN A N 1
ATOM 692 C CA . GLN A 1 87 ? 23.537 0.076 34.409 1.00 50.97 87 GLN A CA 1
ATOM 693 C C . GLN A 1 87 ? 23.105 1.542 34.351 1.00 50.97 87 GLN A C 1
ATOM 695 O O . GLN A 1 87 ? 21.936 1.845 34.623 1.00 50.97 87 GLN A O 1
ATOM 700 N N . PRO A 1 88 ? 24.036 2.470 34.081 1.00 44.16 88 PRO A N 1
ATOM 701 C CA . PRO A 1 88 ? 23.688 3.868 33.936 1.00 44.16 88 PRO A CA 1
ATOM 702 C C . PRO A 1 88 ? 22.696 3.998 32.782 1.00 44.16 88 PRO A C 1
ATOM 704 O O . PRO A 1 88 ? 22.819 3.340 31.750 1.00 44.16 88 PRO A O 1
ATOM 707 N N . LYS A 1 89 ? 21.687 4.846 32.991 1.00 46.31 89 LYS A N 1
ATOM 708 C CA . LYS A 1 89 ? 20.812 5.346 31.936 1.00 46.31 89 LYS A CA 1
ATOM 709 C C . LYS A 1 89 ? 21.682 6.121 30.955 1.00 46.31 89 LYS A C 1
ATOM 711 O O . LYS A 1 89 ? 21.809 7.337 31.073 1.00 46.31 89 LYS A O 1
ATOM 716 N N . ASP A 1 90 ? 22.274 5.414 30.005 1.00 42.31 90 ASP A N 1
ATOM 717 C CA . ASP A 1 90 ? 22.792 6.048 28.814 1.00 42.31 90 ASP A CA 1
ATOM 718 C C . ASP A 1 90 ? 21.589 6.566 28.036 1.00 42.31 90 ASP A C 1
ATOM 720 O O . ASP A 1 90 ? 20.773 5.835 27.472 1.00 42.31 90 ASP A O 1
ATOM 724 N N . GLN A 1 91 ? 21.474 7.884 28.081 1.00 53.78 91 GLN A N 1
ATOM 725 C CA . GLN A 1 91 ? 20.676 8.745 27.234 1.00 53.78 91 GLN A CA 1
ATOM 726 C C . GLN A 1 91 ? 21.174 8.609 25.781 1.00 53.78 91 GLN A C 1
ATOM 728 O O . GLN A 1 91 ? 21.611 9.572 25.161 1.00 53.78 91 GLN A O 1
ATOM 733 N N . GLN A 1 92 ? 21.175 7.395 25.231 1.00 48.00 92 GLN A N 1
ATOM 734 C CA . GLN A 1 92 ? 21.687 7.121 23.899 1.00 48.00 92 GLN A CA 1
ATOM 735 C C . GLN A 1 92 ? 20.605 7.432 22.872 1.00 48.00 92 GLN A C 1
ATOM 737 O O . GLN A 1 92 ? 19.653 6.683 22.676 1.00 48.00 92 GLN A O 1
ATOM 742 N N . SER A 1 93 ? 20.757 8.612 22.274 1.00 51.47 93 SER A N 1
ATOM 743 C CA . SER A 1 93 ? 20.395 8.954 20.899 1.00 51.47 93 SER A CA 1
ATOM 744 C C . SER A 1 93 ? 19.188 8.204 20.314 1.00 51.47 93 SER A C 1
ATOM 746 O O . SER A 1 93 ? 19.303 7.092 19.801 1.00 51.47 93 SER A O 1
ATOM 748 N N . LYS A 1 94 ? 18.010 8.843 20.338 1.00 59.91 94 LYS A N 1
ATOM 749 C CA . LYS A 1 94 ? 16.763 8.342 19.727 1.00 59.91 94 LYS A CA 1
ATOM 750 C C . LYS A 1 94 ? 16.806 8.379 18.188 1.00 59.91 94 LYS A C 1
ATOM 752 O O . LYS A 1 94 ? 15.897 8.915 17.556 1.00 59.91 94 LYS A O 1
ATOM 757 N N . TRP A 1 95 ? 17.829 7.816 17.556 1.00 64.50 95 TRP A N 1
ATOM 758 C CA . TRP A 1 95 ? 17.791 7.530 16.123 1.00 64.50 95 TRP A CA 1
ATOM 759 C C . TRP A 1 95 ? 16.984 6.250 15.910 1.00 64.50 95 TRP A C 1
ATOM 761 O O . TRP A 1 95 ? 17.526 5.161 15.739 1.00 64.50 95 TRP A O 1
ATOM 771 N N . LYS A 1 96 ? 15.655 6.380 15.986 1.00 79.38 96 LYS A N 1
ATOM 772 C CA . LYS A 1 96 ? 14.739 5.291 15.640 1.00 79.38 96 LYS A CA 1
ATOM 773 C C . LYS A 1 96 ? 14.945 4.939 14.169 1.00 79.38 96 LYS A C 1
ATOM 775 O O . LYS A 1 96 ? 14.964 5.822 13.311 1.00 79.38 96 LYS A O 1
ATOM 780 N N . THR A 1 97 ? 15.091 3.652 13.864 1.00 84.94 97 THR A N 1
ATOM 781 C CA . THR A 1 97 ? 15.140 3.193 12.470 1.00 84.94 97 THR A CA 1
ATOM 782 C C . THR A 1 97 ? 13.830 3.557 11.776 1.00 84.94 97 THR A C 1
ATOM 784 O O . THR A 1 97 ? 12.775 3.531 12.410 1.00 84.94 97 THR A O 1
ATOM 787 N N . LYS A 1 98 ? 13.866 3.815 10.461 1.00 82.75 98 LYS A N 1
ATOM 788 C CA . LYS A 1 98 ? 12.665 4.071 9.642 1.00 82.75 98 LYS A CA 1
ATOM 789 C C . LYS A 1 98 ? 11.545 3.064 9.972 1.00 82.75 98 LYS A C 1
ATOM 791 O O . LYS A 1 98 ? 10.431 3.452 10.296 1.00 82.75 98 LYS A O 1
ATOM 796 N N . VAL A 1 99 ? 11.888 1.771 10.055 1.00 82.62 99 VAL A N 1
ATOM 797 C CA . VAL A 1 99 ? 10.949 0.672 10.370 1.00 82.62 99 VAL A CA 1
ATOM 798 C C . VAL A 1 99 ? 10.272 0.835 11.728 1.00 82.62 99 VAL A C 1
ATOM 800 O O . VAL A 1 99 ? 9.066 0.622 11.820 1.00 82.62 99 VAL A O 1
ATOM 803 N N . GLN A 1 100 ? 11.027 1.225 12.757 1.00 82.94 100 GLN A N 1
ATOM 804 C CA . GLN A 1 100 ? 10.498 1.439 14.106 1.00 82.94 100 GLN A CA 1
ATOM 805 C C . GLN A 1 100 ? 9.547 2.633 14.135 1.00 82.94 100 GLN A C 1
ATOM 807 O O . GLN A 1 100 ? 8.485 2.553 14.740 1.00 82.94 100 GLN A O 1
ATOM 812 N N . LEU A 1 101 ? 9.906 3.715 13.437 1.00 83.94 101 LEU A N 1
ATOM 813 C CA . LEU A 1 101 ? 9.056 4.894 13.327 1.00 83.94 101 LEU A CA 1
ATOM 814 C C . LEU A 1 101 ? 7.720 4.557 12.652 1.00 83.94 101 LEU A C 1
ATOM 816 O O . LEU A 1 101 ? 6.670 4.948 13.145 1.00 83.94 101 LEU A O 1
ATOM 820 N N . THR A 1 102 ? 7.734 3.804 11.549 1.00 83.56 102 THR A N 1
ATOM 821 C CA . THR A 1 102 ? 6.486 3.400 10.886 1.00 83.56 102 THR A CA 1
ATOM 822 C C . THR A 1 102 ? 5.646 2.456 11.734 1.00 83.56 102 THR A C 1
ATOM 824 O O . THR A 1 102 ? 4.427 2.561 11.694 1.00 83.56 102 THR A O 1
ATOM 827 N N . GLU A 1 103 ? 6.255 1.552 12.498 1.00 83.25 103 GLU A N 1
ATOM 828 C CA . GLU A 1 103 ? 5.503 0.674 13.400 1.00 83.25 103 GLU A CA 1
ATOM 829 C C . GLU A 1 103 ? 4.779 1.477 14.479 1.00 83.25 103 GLU A C 1
ATOM 831 O O . GLU A 1 103 ? 3.575 1.323 14.650 1.00 83.25 103 GLU A O 1
ATOM 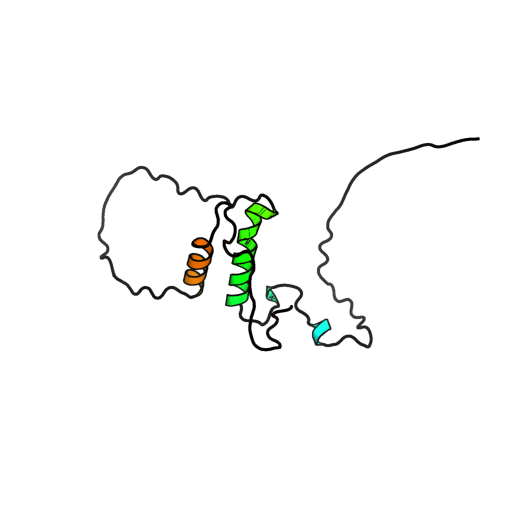836 N N . GLU A 1 104 ? 5.479 2.423 15.102 1.00 82.50 104 GLU A N 1
ATOM 837 C CA . GLU A 1 104 ? 4.904 3.330 16.095 1.00 82.50 104 GLU A CA 1
ATOM 838 C C . GLU A 1 104 ? 3.766 4.183 15.517 1.00 82.50 104 GLU A C 1
ATOM 840 O O . GLU A 1 104 ? 2.723 4.315 16.150 1.00 82.50 104 GLU A O 1
ATOM 845 N N . ILE A 1 105 ? 3.926 4.716 14.300 1.00 82.38 105 ILE A N 1
ATOM 846 C CA . ILE A 1 105 ? 2.867 5.478 13.617 1.00 82.38 105 ILE A CA 1
ATOM 847 C C . ILE A 1 105 ? 1.643 4.590 13.360 1.00 82.38 105 ILE A C 1
ATOM 849 O O . ILE A 1 105 ? 0.522 4.969 13.687 1.00 82.38 105 ILE A O 1
ATOM 853 N N . LEU A 1 106 ? 1.848 3.391 12.810 1.00 84.50 106 LEU A N 1
ATOM 854 C CA . LEU A 1 106 ? 0.760 2.469 12.479 1.00 84.50 106 LEU A CA 1
ATOM 855 C C . LEU A 1 106 ? 0.017 1.954 13.722 1.00 84.50 106 LEU A C 1
ATOM 857 O O . LEU A 1 106 ? -1.182 1.690 13.648 1.00 84.50 106 LEU A O 1
ATOM 861 N N . GLU A 1 107 ? 0.707 1.803 14.853 1.00 77.56 107 GLU A N 1
ATOM 862 C CA . GLU A 1 107 ? 0.105 1.397 16.127 1.00 77.56 107 GLU A CA 1
ATOM 863 C C . GLU A 1 107 ? -0.631 2.542 16.829 1.00 77.56 107 GLU A C 1
ATOM 865 O O . GLU A 1 107 ? -1.724 2.331 17.360 1.00 77.56 107 GLU A O 1
ATOM 870 N N . ALA A 1 108 ? -0.068 3.755 16.814 1.00 76.81 108 ALA A N 1
ATOM 871 C CA . ALA A 1 108 ? -0.681 4.937 17.420 1.00 76.81 108 ALA A CA 1
ATOM 872 C C . ALA A 1 108 ? -1.972 5.367 16.703 1.00 76.81 108 ALA A C 1
ATOM 874 O O . ALA A 1 108 ? -2.829 6.031 17.289 1.00 76.81 108 ALA A O 1
ATOM 875 N N . GLU A 1 109 ? -2.130 4.978 15.441 1.00 80.19 109 GLU A N 1
ATOM 876 C CA . GLU A 1 109 ? -3.264 5.336 14.597 1.00 80.19 109 GLU A CA 1
ATOM 877 C C . GLU A 1 109 ? -4.285 4.200 14.449 1.00 80.19 109 GLU A C 1
ATOM 879 O O . GLU A 1 109 ? -4.831 4.007 13.366 1.00 80.19 109 GLU A O 1
ATOM 884 N N . LEU A 1 110 ? -4.584 3.445 15.509 1.00 88.19 110 LEU A N 1
ATOM 885 C CA . LEU A 1 110 ? -5.699 2.488 15.508 1.00 88.19 110 LEU A CA 1
ATOM 886 C C . LEU A 1 110 ? -7.005 3.123 16.016 1.00 88.19 110 LEU A C 1
ATOM 888 O O . LEU A 1 110 ? -6.998 3.964 16.914 1.00 88.19 110 LEU A O 1
ATOM 892 N N . ASP A 1 111 ? -8.141 2.722 15.439 1.00 87.88 111 ASP A N 1
ATOM 893 C CA . ASP A 1 111 ? -9.477 3.121 15.900 1.00 87.88 111 ASP A CA 1
ATOM 894 C C . ASP A 1 111 ? -10.023 2.190 17.007 1.00 87.88 111 ASP A C 1
ATOM 896 O O . ASP A 1 111 ? -9.380 1.227 17.434 1.00 87.88 111 ASP A O 1
ATOM 900 N N . GLN A 1 112 ? -11.249 2.457 17.469 1.00 87.69 112 GLN A N 1
ATOM 901 C CA . GLN A 1 112 ? -11.937 1.656 18.496 1.00 87.69 112 GLN A CA 1
ATOM 902 C C . GLN A 1 112 ? -12.114 0.176 18.107 1.00 87.69 112 GLN A C 1
ATOM 904 O O . GLN A 1 112 ? -12.280 -0.675 18.978 1.00 87.69 112 GLN A O 1
ATOM 909 N N . HIS A 1 113 ? -12.055 -0.145 16.813 1.00 87.31 113 HIS A N 1
ATOM 910 C CA . HIS A 1 113 ? -12.193 -1.498 16.281 1.00 87.31 113 HIS A CA 1
ATOM 911 C C . HIS A 1 113 ? -10.837 -2.181 16.036 1.00 87.31 113 HIS A C 1
ATOM 913 O O . HIS A 1 113 ? -10.791 -3.226 15.389 1.00 87.31 113 HIS A O 1
ATOM 919 N N . LYS A 1 114 ? -9.730 -1.620 16.550 1.00 86.69 114 LYS A N 1
ATOM 920 C CA . LYS A 1 114 ? -8.361 -2.146 16.389 1.00 86.69 114 LYS A CA 1
ATOM 921 C C . LYS A 1 114 ? -7.914 -2.273 14.919 1.00 86.69 114 LYS A C 1
ATOM 923 O O . LYS A 1 114 ? -7.047 -3.095 14.614 1.00 86.69 114 LYS A O 1
ATOM 928 N N . ARG A 1 115 ? -8.480 -1.467 14.016 1.00 89.38 115 ARG A N 1
ATOM 929 C CA . ARG A 1 115 ? -8.059 -1.334 12.606 1.00 89.38 115 ARG A CA 1
ATOM 930 C C . ARG A 1 115 ? -7.446 0.054 12.372 1.00 89.38 115 ARG A C 1
ATOM 932 O O . ARG A 1 115 ? -7.550 0.901 13.261 1.00 89.38 115 ARG A O 1
ATOM 939 N N . PRO A 1 116 ? -6.841 0.334 11.205 1.00 92.44 116 PRO A N 1
ATOM 940 C CA . PRO A 1 116 ? -6.297 1.658 10.928 1.00 92.44 116 PRO A CA 1
ATOM 941 C C . PRO A 1 116 ? -7.347 2.767 11.039 1.00 92.44 116 PRO A C 1
ATOM 943 O O . PRO A 1 116 ? -8.450 2.658 10.500 1.00 92.44 116 PRO A O 1
ATOM 946 N N . LYS A 1 117 ? -6.972 3.864 11.698 1.00 91.44 117 LYS A N 1
ATOM 947 C CA . LYS A 1 117 ? -7.751 5.101 11.825 1.00 91.44 117 LYS A CA 1
ATOM 948 C C . LYS A 1 117 ? -8.048 5.692 10.453 1.00 91.44 117 LYS A C 1
ATOM 950 O O . LYS A 1 117 ? -9.185 6.079 10.178 1.00 91.44 117 LYS A O 1
ATOM 955 N N . TYR A 1 118 ? -7.038 5.740 9.584 1.00 91.31 118 TYR A N 1
ATOM 956 C CA . TYR A 1 118 ? -7.221 6.116 8.187 1.00 91.31 118 TYR A CA 1
ATOM 957 C C . TYR A 1 118 ? -7.654 4.907 7.376 1.00 91.31 118 TYR A C 1
ATOM 959 O O . TYR A 1 118 ? -6.933 3.916 7.264 1.00 91.31 118 TYR A O 1
ATOM 967 N N . LYS A 1 119 ? -8.846 5.018 6.788 1.00 92.31 119 LYS A N 1
ATOM 968 C CA . LYS A 1 119 ? -9.479 3.921 6.054 1.00 92.31 119 LYS A CA 1
ATOM 969 C C . LYS A 1 119 ? -8.934 3.727 4.634 1.00 92.31 119 LYS A C 1
ATOM 971 O O . LYS A 1 119 ? -9.287 2.755 3.980 1.00 92.31 119 LYS A O 1
ATOM 976 N N . VAL A 1 120 ? -8.105 4.655 4.160 1.00 93.50 120 VAL A N 1
ATOM 977 C CA . VAL A 1 120 ? -7.557 4.687 2.800 1.00 93.50 120 VAL A CA 1
ATOM 978 C C . VAL A 1 120 ? -6.047 4.875 2.886 1.00 93.50 120 VAL A C 1
ATOM 980 O O . VAL A 1 120 ? -5.579 5.721 3.647 1.00 93.50 120 VAL A O 1
ATOM 983 N N . ALA A 1 121 ? -5.304 4.109 2.089 1.00 92.75 121 ALA A N 1
ATOM 984 C CA . ALA A 1 121 ? -3.878 4.308 1.864 1.00 92.75 121 ALA A CA 1
ATOM 985 C C . ALA A 1 121 ? -3.658 5.003 0.512 1.00 92.75 121 ALA A C 1
ATOM 987 O O . ALA A 1 121 ? -4.311 4.668 -0.476 1.00 92.75 121 ALA A O 1
ATOM 988 N N . LEU A 1 122 ? -2.729 5.959 0.468 1.00 94.00 122 LEU A N 1
ATOM 989 C CA . LEU A 1 122 ? -2.326 6.657 -0.752 1.00 94.00 122 LEU A CA 1
ATOM 990 C C . LEU A 1 122 ? -0.892 6.262 -1.112 1.00 94.00 122 LEU A C 1
ATOM 992 O O . LEU A 1 122 ? 0.038 6.560 -0.366 1.00 94.00 122 LEU A O 1
ATOM 996 N N . LEU A 1 123 ? -0.714 5.628 -2.271 1.00 93.19 123 LEU A N 1
ATOM 997 C CA . LEU A 1 123 ? 0.597 5.340 -2.855 1.00 93.19 123 LEU A CA 1
ATOM 998 C C . LEU A 1 123 ? 0.908 6.387 -3.925 1.00 93.19 123 LEU A C 1
ATOM 1000 O O . LEU A 1 123 ? 0.205 6.489 -4.930 1.00 93.19 123 LEU A O 1
ATOM 1004 N N . CYS A 1 124 ? 1.971 7.162 -3.730 1.00 93.19 124 CYS A N 1
ATOM 1005 C CA . CYS A 1 124 ? 2.396 8.205 -4.660 1.00 93.19 124 CYS A CA 1
ATOM 1006 C C . CYS A 1 124 ? 3.881 8.060 -5.026 1.00 93.19 124 CYS A C 1
ATOM 1008 O O . CYS A 1 124 ? 4.672 7.495 -4.276 1.00 93.19 124 CYS A O 1
ATOM 1010 N N . GLY A 1 125 ? 4.253 8.526 -6.221 1.00 92.06 125 GLY A N 1
ATOM 1011 C CA . GLY A 1 125 ? 5.620 8.436 -6.743 1.00 92.06 125 GLY A CA 1
ATOM 1012 C C . GLY A 1 125 ? 5.675 8.494 -8.275 1.00 92.06 125 GLY A C 1
ATOM 1013 O O . GLY A 1 125 ? 4.627 8.369 -8.920 1.00 92.06 125 GLY A O 1
ATOM 1014 N N . PRO A 1 126 ? 6.869 8.656 -8.874 1.00 93.88 126 PRO A N 1
ATOM 1015 C CA . PRO A 1 126 ? 7.046 8.744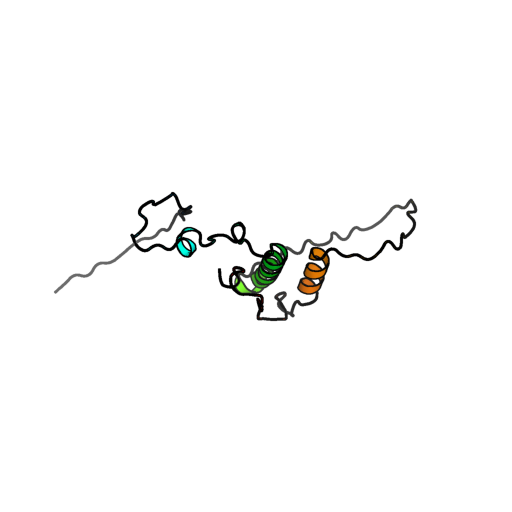 -10.327 1.00 93.88 126 PRO A CA 1
ATOM 1016 C C . PRO A 1 126 ? 6.514 7.506 -11.081 1.00 93.88 126 PRO A C 1
ATOM 1018 O O . PRO A 1 126 ? 6.263 6.459 -10.466 1.00 93.88 126 PRO A O 1
ATOM 1021 N N . PRO A 1 127 ? 6.264 7.612 -12.401 1.00 93.75 127 PRO A N 1
ATOM 1022 C CA . PRO A 1 127 ? 5.778 6.493 -13.213 1.00 93.75 127 PRO A CA 1
ATOM 1023 C C . PRO A 1 127 ? 6.767 5.314 -13.214 1.00 93.75 127 PRO A C 1
ATOM 1025 O O . PRO A 1 127 ? 7.962 5.502 -13.011 1.00 93.75 127 PRO A O 1
ATOM 1028 N N . GLY A 1 128 ? 6.265 4.091 -13.412 1.00 88.56 128 GLY A N 1
ATOM 1029 C CA . GLY A 1 128 ? 7.096 2.878 -13.508 1.00 88.56 128 GLY A CA 1
ATOM 1030 C C . GLY A 1 128 ? 7.562 2.255 -12.183 1.00 88.56 128 GLY A C 1
ATOM 1031 O O . GLY A 1 128 ? 8.146 1.183 -12.202 1.00 88.56 128 GLY A O 1
ATOM 1032 N N . LEU A 1 129 ? 7.267 2.859 -11.026 1.00 86.00 129 LEU A N 1
ATOM 1033 C CA . LEU A 1 129 ? 7.661 2.330 -9.704 1.00 86.00 129 LEU A CA 1
ATOM 1034 C C . LEU A 1 129 ? 6.738 1.233 -9.129 1.00 86.00 129 LEU A C 1
ATOM 1036 O O . LEU A 1 129 ? 6.678 1.068 -7.917 1.00 86.00 129 LEU A O 1
ATOM 1040 N N . GLY A 1 130 ? 5.954 0.534 -9.951 1.00 87.62 130 GLY A N 1
ATOM 1041 C CA . GLY A 1 130 ? 5.129 -0.589 -9.471 1.00 87.62 130 GLY A CA 1
ATOM 1042 C C . GLY A 1 130 ? 3.978 -0.220 -8.522 1.00 87.62 130 GLY A C 1
ATOM 1043 O O . GLY A 1 130 ? 3.501 -1.062 -7.779 1.00 87.62 130 GLY A O 1
ATOM 1044 N N . LYS A 1 131 ? 3.506 1.037 -8.520 1.00 92.94 131 LYS A N 1
ATOM 1045 C CA . LYS A 1 131 ? 2.384 1.477 -7.656 1.00 92.94 131 LYS A CA 1
ATOM 1046 C C . LYS A 1 131 ? 1.044 0.800 -7.983 1.00 92.94 131 LYS A C 1
ATOM 1048 O O . LYS A 1 131 ? 0.155 0.790 -7.142 1.00 92.94 131 LYS A O 1
ATOM 1053 N N . THR A 1 132 ? 0.884 0.333 -9.218 1.00 90.56 132 THR A N 1
ATOM 1054 C CA . THR A 1 132 ? -0.346 -0.287 -9.751 1.00 90.56 132 THR A CA 1
ATOM 1055 C C . THR A 1 132 ? -0.174 -1.795 -9.954 1.00 90.56 132 THR A C 1
ATOM 1057 O O . THR A 1 132 ? -1.057 -2.445 -10.498 1.00 90.56 132 THR A O 1
ATOM 1060 N N . THR A 1 133 ? 0.979 -2.327 -9.565 1.00 85.69 133 THR A N 1
ATOM 1061 C CA . THR A 1 133 ? 1.370 -3.718 -9.760 1.00 85.69 133 THR A CA 1
ATOM 1062 C C . THR A 1 133 ? 1.046 -4.522 -8.513 1.00 85.69 133 THR A C 1
ATOM 1064 O O . THR A 1 133 ? 0.465 -5.613 -8.668 1.00 85.69 133 THR A O 1
#

Sequence (133 aa):
SCLESETSAESPEPTREVGPADEEESAPHCLWVDKFTPRRYVELLSDDYTNRCLLKWLKLWDTVVFGKEKAVKKAKPSAETHPPFSQPKDQQSKWKTKVQLTEEILEAELDQHKRPKYKVALLCGPPGLGKTT

pLDDT: mean 72.31, std 21.36, range [33.72, 94.0]

InterPro domains:
  IPR027417 P-loop containing nucleoside triphosphate hydrolase [G3DSA:3.40.50.300] (30-133)

Secondary structure (DSSP, 8-state):
---------------------------TT--HHHHT--SSGGG--S-HHHHHHHHHHHHTTHHHHH-------------------------------HHHHHHHHHHHTB-TTSSBSSS------STTSSTT-

Foldseek 3Di:
DDDDDDDDDDDDDDDDPPDDDDPPPPDPPDDPCNVQPDPDLVSQPADPLVSVLVVVQVVQCCCVPVVDDDPPPPPPPDDDDDDDDDDDPPPPDPPDDPNRVSVVVQQVQADPSSHGVDPDDDDDDDPPNNPVD

Organism: NCBI:txid2861861